Protein AF-A0A1G1TGX8-F1 (afdb_monomer_lite)

Secondary structure (DSSP, 8-state):
--B-EEEEE-S--SSHHHHHHHHHHHHHHHHSPPBS-GGGGHHHHHHHS-TTTEEEEE-SSSEEEEETT-SSEEEEEEETT-

Structure (mmCIF, N/CA/C/O backbone):
data_AF-A0A1G1TGX8-F1
#
_entry.id   AF-A0A1G1TGX8-F1
#
loop_
_atom_site.group_PDB
_atom_site.id
_atom_site.type_symbol
_atom_site.label_atom_id
_atom_site.label_alt_id
_atom_site.label_comp_id
_atom_site.label_asym_id
_atom_site.label_entity_id
_atom_site.label_seq_id
_atom_site.pdbx_PDB_ins_code
_atom_site.Cartn_x
_atom_site.Cartn_y
_atom_site.Cartn_z
_atom_site.occupancy
_atom_site.B_iso_or_equiv
_atom_site.auth_seq_id
_atom_site.auth_comp_id
_atom_site.auth_asym_id
_atom_site.auth_atom_id
_atom_site.pdbx_PDB_model_num
ATOM 1 N N . MET A 1 1 ? 15.251 0.971 -16.243 1.00 78.88 1 MET A N 1
ATOM 2 C CA . MET A 1 1 ? 15.990 1.249 -14.994 1.00 78.88 1 MET A CA 1
ATOM 3 C C . MET A 1 1 ? 15.210 0.588 -13.874 1.00 78.88 1 MET A C 1
ATOM 5 O O . MET A 1 1 ? 13.991 0.610 -13.967 1.00 78.88 1 MET A O 1
ATOM 9 N N . LEU A 1 2 ? 15.866 -0.063 -12.911 1.00 87.56 2 LEU A N 1
ATOM 10 C CA . LEU A 1 2 ? 15.151 -0.597 -11.748 1.00 87.56 2 LEU A CA 1
ATOM 11 C C . LEU A 1 2 ? 14.829 0.558 -10.793 1.00 87.56 2 LEU A C 1
ATOM 13 O O . LEU A 1 2 ? 15.662 1.441 -10.601 1.00 87.56 2 LEU A O 1
ATOM 17 N N . GLN A 1 3 ? 13.624 0.537 -10.245 1.00 89.38 3 GLN A N 1
ATOM 18 C CA . GLN A 1 3 ? 13.047 1.514 -9.337 1.00 89.38 3 GLN A CA 1
ATOM 19 C C . GLN A 1 3 ? 13.168 1.007 -7.906 1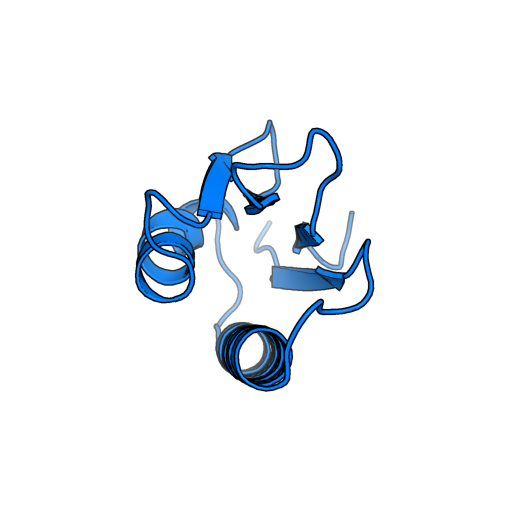.00 89.38 3 GLN A C 1
ATOM 21 O O . GLN A 1 3 ? 12.893 -0.166 -7.636 1.00 89.38 3 GLN A O 1
ATOM 26 N N . LEU A 1 4 ? 13.553 1.882 -6.983 1.00 92.44 4 LEU A N 1
ATOM 27 C CA . LEU A 1 4 ? 13.591 1.552 -5.563 1.00 92.44 4 LEU A CA 1
ATOM 28 C C . LEU A 1 4 ? 12.372 2.195 -4.895 1.00 92.44 4 LEU A C 1
ATOM 30 O O . LEU A 1 4 ? 12.326 3.421 -4.805 1.00 92.44 4 LEU A O 1
ATOM 34 N N . PRO A 1 5 ? 11.372 1.414 -4.459 1.00 94.88 5 PRO A N 1
ATOM 35 C CA . PRO A 1 5 ? 10.142 1.984 -3.938 1.00 94.88 5 PRO A CA 1
ATOM 36 C C . PRO A 1 5 ? 10.374 2.692 -2.594 1.00 94.88 5 PRO A C 1
ATOM 38 O O . PRO A 1 5 ? 11.057 2.178 -1.710 1.00 94.88 5 PRO A O 1
ATOM 41 N N . GLU A 1 6 ? 9.755 3.854 -2.417 1.00 95.12 6 GLU A N 1
ATOM 42 C CA . GLU A 1 6 ? 9.805 4.660 -1.198 1.00 95.12 6 GLU A CA 1
ATOM 43 C C . GLU A 1 6 ? 8.396 5.101 -0.788 1.00 95.12 6 GLU A C 1
ATOM 45 O O . GLU A 1 6 ? 7.593 5.518 -1.628 1.00 95.12 6 GLU A O 1
ATOM 50 N N . LEU A 1 7 ? 8.092 5.018 0.514 1.00 96.94 7 LEU A N 1
ATOM 51 C CA . LEU A 1 7 ? 6.847 5.540 1.075 1.00 96.94 7 LEU A CA 1
ATOM 52 C C . LEU A 1 7 ? 6.987 7.038 1.342 1.00 96.94 7 LEU A C 1
ATOM 54 O O . LEU A 1 7 ? 7.749 7.448 2.216 1.00 96.94 7 LEU A O 1
ATOM 58 N N . ARG A 1 8 ? 6.169 7.845 0.671 1.00 96.31 8 ARG A N 1
ATOM 59 C CA . ARG A 1 8 ? 5.976 9.257 0.994 1.00 96.31 8 ARG A CA 1
ATOM 60 C C . ARG A 1 8 ? 4.631 9.447 1.676 1.00 96.31 8 ARG A C 1
ATOM 62 O O . ARG A 1 8 ? 3.588 9.426 1.024 1.00 96.31 8 ARG A O 1
ATOM 69 N N . GLN A 1 9 ? 4.654 9.634 2.988 1.00 96.00 9 GLN A N 1
ATOM 70 C CA . GLN A 1 9 ? 3.454 9.952 3.752 1.00 96.00 9 GLN A CA 1
ATOM 71 C C . GLN A 1 9 ? 3.066 11.423 3.540 1.00 96.00 9 GLN A C 1
ATOM 73 O O . GLN A 1 9 ? 3.908 12.310 3.659 1.00 96.00 9 GLN A O 1
ATOM 78 N N . GLU A 1 10 ? 1.800 11.675 3.210 1.00 95.69 10 GLU A N 1
ATOM 79 C CA . GLU A 1 10 ? 1.278 13.017 2.903 1.00 95.69 10 GLU A CA 1
ATOM 80 C C . GLU A 1 10 ? 0.334 13.539 3.996 1.00 95.69 10 GLU A C 1
ATOM 82 O O . GLU A 1 10 ? 0.183 14.749 4.148 1.00 95.69 10 GLU A O 1
ATOM 87 N N . GLN A 1 11 ? -0.246 12.646 4.805 1.00 96.31 11 GLN A N 1
ATOM 88 C CA . GLN A 1 11 ? -1.067 12.998 5.964 1.00 96.31 11 GLN A CA 1
ATOM 89 C C . GLN A 1 11 ? -0.665 12.219 7.217 1.00 96.31 11 GLN A C 1
ATOM 91 O O . GLN A 1 11 ? -0.162 11.099 7.147 1.00 96.31 11 GLN A O 1
ATOM 96 N N . THR A 1 12 ? -0.910 12.804 8.389 1.00 94.38 12 THR A N 1
ATOM 97 C CA . THR A 1 12 ? -0.759 12.121 9.682 1.00 94.38 12 THR A CA 1
ATOM 98 C C . THR A 1 12 ? -1.796 11.004 9.808 1.00 94.38 12 THR A C 1
ATOM 100 O O . THR A 1 12 ? -2.933 11.230 9.392 1.00 94.38 12 THR A O 1
ATOM 103 N N . PRO A 1 13 ? -1.466 9.834 10.388 1.00 94.75 13 PRO A N 1
ATOM 104 C CA . PRO A 1 13 ? -2.436 8.765 10.564 1.00 94.75 13 PRO A CA 1
ATOM 105 C C . PRO A 1 13 ? -3.567 9.193 11.511 1.00 94.75 13 PRO A C 1
ATOM 107 O O . PRO A 1 13 ? -3.309 9.857 12.514 1.00 94.75 13 PRO A O 1
ATOM 110 N N . ASN A 1 14 ? -4.805 8.787 11.229 1.00 93.75 14 ASN A N 1
ATOM 111 C CA . ASN A 1 14 ? -5.975 9.144 12.041 1.00 93.75 14 ASN A CA 1
ATOM 112 C C . ASN A 1 14 ? -6.197 8.187 13.221 1.00 93.75 14 ASN A C 1
ATOM 114 O O . ASN A 1 14 ? -7.010 8.471 14.100 1.00 93.75 14 ASN A O 1
ATOM 118 N N . SER A 1 15 ? -5.504 7.046 13.244 1.00 94.81 15 SER A N 1
ATOM 119 C CA . SER A 1 15 ? -5.589 6.078 14.335 1.00 94.81 15 SER A CA 1
ATOM 120 C C . SER A 1 15 ? -4.271 5.319 14.537 1.00 94.81 15 SER A C 1
ATOM 122 O O . SER A 1 15 ? -3.442 5.261 13.618 1.00 94.81 15 SER A O 1
ATOM 124 N N . PRO A 1 16 ? -4.063 4.705 15.717 1.00 96.38 16 PRO A N 1
ATOM 125 C CA . PRO A 1 16 ? -2.918 3.830 15.963 1.00 96.38 16 PRO A CA 1
ATOM 126 C C . PRO A 1 16 ? -2.840 2.641 14.994 1.00 96.38 16 PRO A C 1
ATOM 128 O O . PRO A 1 16 ? -1.749 2.252 14.589 1.00 96.38 16 PRO A O 1
ATOM 131 N N . GLU A 1 17 ? -3.978 2.080 14.581 1.00 95.62 17 GLU A N 1
ATOM 132 C CA . GLU A 1 17 ? -4.035 0.976 13.617 1.00 95.62 17 GLU A CA 1
ATOM 133 C C . GLU A 1 17 ? -3.580 1.423 12.224 1.00 95.62 17 GLU A C 1
ATOM 135 O O . GLU A 1 17 ? -2.846 0.703 11.549 1.00 95.62 17 GLU A O 1
ATOM 140 N N . GLU A 1 18 ? -3.977 2.622 11.790 1.00 96.12 18 GLU A N 1
ATOM 141 C CA . GLU A 1 18 ? -3.505 3.195 10.528 1.00 96.12 18 GLU A CA 1
ATOM 142 C C . GLU A 1 18 ? -1.998 3.484 10.579 1.00 96.12 18 GLU A C 1
ATOM 144 O O . GLU A 1 18 ? -1.277 3.171 9.630 1.00 96.12 18 GLU A O 1
ATOM 149 N N . ALA A 1 19 ? -1.503 4.002 11.708 1.00 97.00 19 ALA A N 1
ATOM 150 C CA . ALA A 1 19 ? -0.074 4.213 11.930 1.00 97.00 19 ALA A CA 1
ATOM 151 C C . ALA A 1 19 ? 0.720 2.894 11.884 1.00 97.00 19 ALA A C 1
ATOM 153 O O . ALA A 1 19 ? 1.796 2.836 11.281 1.00 97.00 19 ALA A O 1
ATOM 154 N N . ALA A 1 20 ? 0.180 1.821 12.469 1.00 97.44 20 ALA A N 1
ATOM 155 C CA . ALA A 1 20 ? 0.783 0.493 12.414 1.00 97.44 20 ALA A CA 1
ATOM 156 C C . ALA A 1 20 ? 0.847 -0.042 10.974 1.00 97.44 20 ALA A C 1
ATOM 158 O O . ALA A 1 20 ? 1.903 -0.501 10.548 1.00 97.44 20 ALA A O 1
ATOM 159 N N . ARG A 1 21 ? -0.229 0.101 10.186 1.00 97.25 21 ARG A N 1
ATOM 160 C CA . ARG A 1 21 ? -0.249 -0.308 8.766 1.00 97.25 21 ARG A CA 1
ATOM 161 C C . ARG A 1 21 ? 0.727 0.487 7.906 1.00 97.25 21 ARG A C 1
ATOM 163 O O . ARG A 1 21 ? 1.370 -0.080 7.028 1.00 97.25 21 ARG A O 1
ATOM 170 N N . LEU A 1 22 ? 0.860 1.793 8.145 1.00 97.69 22 LEU A N 1
ATOM 171 C CA . LEU A 1 22 ? 1.849 2.626 7.452 1.00 97.69 22 LEU A CA 1
ATOM 172 C C . LEU A 1 22 ? 3.281 2.218 7.815 1.00 97.69 22 LEU A C 1
ATOM 174 O O . LEU A 1 22 ? 4.149 2.188 6.945 1.00 97.69 22 LEU A O 1
ATOM 178 N N . THR A 1 23 ? 3.513 1.836 9.072 1.00 97.44 23 THR A N 1
ATOM 179 C CA . THR A 1 23 ? 4.802 1.296 9.523 1.00 97.44 23 THR A CA 1
ATOM 180 C C . THR A 1 23 ? 5.104 -0.051 8.863 1.00 97.44 23 THR A C 1
ATOM 182 O O . THR A 1 23 ? 6.207 -0.248 8.356 1.00 97.44 23 THR A O 1
ATOM 185 N N . GLU A 1 24 ? 4.125 -0.957 8.806 1.00 97.69 24 GLU A N 1
ATOM 186 C CA . GLU A 1 24 ? 4.240 -2.247 8.116 1.00 97.69 24 GLU A CA 1
ATOM 187 C C . GLU A 1 24 ? 4.518 -2.058 6.619 1.00 97.69 24 GLU A C 1
ATOM 189 O O . GLU A 1 24 ? 5.407 -2.704 6.065 1.00 97.69 24 GLU A O 1
ATOM 194 N N . LEU A 1 25 ? 3.834 -1.109 5.971 1.00 97.69 25 LEU A N 1
ATOM 195 C CA . LEU A 1 25 ? 4.095 -0.753 4.580 1.00 97.69 25 LEU A CA 1
ATOM 196 C C . LEU A 1 25 ? 5.526 -0.232 4.396 1.00 97.69 25 LEU A C 1
ATOM 198 O O . LEU A 1 25 ? 6.223 -0.696 3.500 1.00 97.69 25 LEU A O 1
ATOM 202 N N . ALA A 1 26 ? 5.992 0.689 5.243 1.00 96.75 26 ALA A N 1
ATOM 203 C CA . ALA A 1 26 ? 7.356 1.211 5.162 1.00 96.75 26 ALA A CA 1
ATOM 204 C C . ALA A 1 26 ? 8.411 0.098 5.292 1.00 96.75 26 ALA A C 1
ATOM 206 O O . ALA A 1 26 ? 9.375 0.063 4.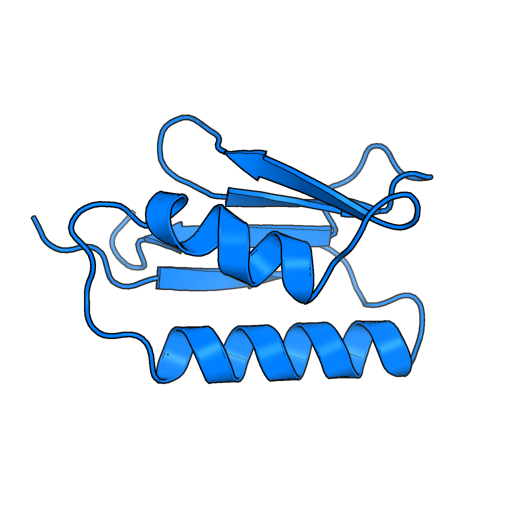526 1.00 96.75 26 ALA A O 1
ATOM 207 N N . GLN A 1 27 ? 8.206 -0.844 6.217 1.00 96.88 27 GLN A N 1
ATOM 208 C CA . GLN A 1 27 ? 9.078 -2.007 6.391 1.00 96.88 27 GLN A CA 1
ATOM 209 C C . GLN A 1 27 ? 9.046 -2.934 5.171 1.00 96.88 27 GLN A C 1
ATOM 211 O O . GLN A 1 27 ? 10.098 -3.357 4.693 1.00 96.88 27 GLN A O 1
ATOM 216 N N . PHE A 1 28 ? 7.858 -3.212 4.633 1.00 96.69 28 PHE A N 1
ATOM 217 C CA . PHE A 1 28 ? 7.697 -4.011 3.421 1.00 96.69 28 PHE A CA 1
ATOM 218 C C . PHE A 1 28 ? 8.457 -3.403 2.234 1.00 96.69 28 PHE A C 1
ATOM 220 O O . PHE A 1 28 ? 9.189 -4.114 1.545 1.00 96.69 28 PHE A O 1
ATOM 227 N N . LEU A 1 29 ? 8.350 -2.087 2.020 1.00 95.81 29 LEU A N 1
ATOM 228 C CA . LEU A 1 29 ? 9.073 -1.404 0.944 1.00 95.81 29 LEU A CA 1
ATOM 229 C C . LEU A 1 29 ? 10.589 -1.432 1.156 1.00 95.81 29 LEU A C 1
ATOM 231 O O . LEU A 1 29 ? 11.323 -1.687 0.207 1.00 95.81 29 LEU A O 1
ATOM 235 N N . ALA A 1 30 ? 11.063 -1.247 2.391 1.00 93.88 30 ALA A N 1
ATOM 236 C CA . ALA A 1 30 ? 12.491 -1.303 2.710 1.00 93.88 30 ALA A CA 1
ATOM 237 C C . ALA A 1 30 ? 13.123 -2.683 2.440 1.00 93.88 30 ALA A C 1
ATOM 239 O O . ALA A 1 30 ? 14.318 -2.768 2.161 1.00 93.88 30 ALA A O 1
ATOM 240 N N . LEU A 1 31 ? 12.331 -3.757 2.519 1.00 94.25 31 LEU A N 1
ATOM 241 C CA . LEU A 1 31 ? 12.758 -5.132 2.232 1.00 94.25 31 LEU A CA 1
ATOM 242 C C . LEU A 1 31 ? 12.506 -5.554 0.776 1.00 94.25 31 LEU A C 1
ATOM 244 O O . LEU A 1 31 ? 12.929 -6.635 0.363 1.00 94.25 31 LEU A O 1
ATOM 248 N N . THR A 1 32 ? 11.810 -4.728 -0.004 1.00 93.75 32 THR A N 1
ATOM 249 C CA . THR A 1 32 ? 11.484 -5.022 -1.398 1.00 93.75 32 THR A CA 1
ATOM 250 C C . THR A 1 32 ? 12.703 -4.761 -2.280 1.00 93.75 32 THR A C 1
ATOM 252 O O . THR A 1 32 ? 13.269 -3.669 -2.282 1.00 93.75 32 THR A O 1
ATOM 255 N N . ALA A 1 33 ? 13.115 -5.771 -3.051 1.00 92.50 33 ALA A N 1
ATOM 256 C CA . ALA A 1 33 ? 14.175 -5.610 -4.042 1.00 92.50 33 ALA A CA 1
ATOM 257 C C . ALA A 1 33 ? 13.769 -4.578 -5.115 1.00 92.50 33 ALA A C 1
ATOM 259 O O . ALA A 1 33 ? 12.576 -4.447 -5.391 1.00 92.50 33 ALA A O 1
ATOM 260 N N . PRO A 1 34 ? 14.723 -3.879 -5.761 1.00 92.94 34 PRO A N 1
ATOM 261 C CA . PRO A 1 34 ? 14.410 -2.954 -6.845 1.00 92.94 34 PRO A CA 1
ATOM 262 C C . PRO A 1 34 ? 13.544 -3.604 -7.932 1.00 92.94 34 PRO A C 1
ATOM 264 O O . PRO A 1 34 ? 13.823 -4.717 -8.381 1.00 92.94 34 PRO A O 1
ATOM 267 N N . LEU A 1 35 ? 12.504 -2.896 -8.364 1.00 93.00 35 LEU A N 1
ATOM 268 C CA . LEU A 1 35 ? 11.475 -3.397 -9.275 1.00 93.00 35 LEU A CA 1
ATOM 269 C C . LEU A 1 35 ? 11.596 -2.746 -10.651 1.00 93.00 35 LEU A C 1
ATOM 271 O O . LEU A 1 35 ? 12.038 -1.607 -10.749 1.00 93.00 35 LEU A O 1
ATOM 275 N N . PRO A 1 36 ? 11.168 -3.404 -11.736 1.00 92.25 36 PRO A N 1
ATOM 276 C CA . PRO A 1 36 ? 11.018 -2.725 -13.021 1.00 92.25 36 PRO A CA 1
ATOM 277 C C . PRO A 1 36 ? 9.926 -1.641 -12.981 1.00 92.25 36 PRO A C 1
ATOM 279 O O . PRO A 1 36 ? 10.055 -0.640 -13.683 1.00 92.25 36 PRO A O 1
ATOM 282 N N . ASP A 1 37 ? 8.887 -1.832 -12.160 1.00 93.12 37 ASP A N 1
ATOM 283 C CA . ASP A 1 37 ? 7.771 -0.902 -11.982 1.00 93.12 37 ASP A CA 1
ATOM 284 C C . ASP A 1 37 ? 7.240 -0.945 -10.537 1.00 93.12 37 ASP A C 1
ATOM 286 O O . ASP A 1 37 ? 6.804 -1.989 -10.050 1.00 93.12 37 ASP A O 1
ATOM 290 N N . VAL A 1 38 ? 7.231 0.191 -9.833 1.00 94.38 38 VAL A N 1
ATOM 291 C CA . VAL A 1 38 ? 6.688 0.283 -8.462 1.00 94.38 38 VAL A CA 1
ATOM 292 C C . VAL A 1 38 ? 5.204 -0.080 -8.380 1.00 94.38 38 VAL A C 1
ATOM 294 O O . VAL A 1 38 ? 4.730 -0.488 -7.319 1.00 94.38 38 VAL A O 1
ATOM 297 N N . ARG A 1 39 ? 4.452 0.034 -9.484 1.00 95.69 39 ARG A N 1
ATOM 298 C CA . ARG A 1 39 ? 3.015 -0.284 -9.542 1.00 95.69 39 ARG A CA 1
ATOM 299 C C . ARG A 1 39 ? 2.733 -1.771 -9.345 1.00 95.69 39 ARG A C 1
ATOM 301 O O . ARG A 1 39 ? 1.620 -2.113 -8.940 1.00 95.69 39 ARG A O 1
ATOM 308 N N . ASP A 1 40 ? 3.734 -2.631 -9.521 1.00 95.19 40 ASP A N 1
ATOM 309 C CA . ASP A 1 40 ? 3.633 -4.067 -9.240 1.00 95.19 40 ASP A CA 1
ATOM 310 C C . ASP A 1 40 ? 3.367 -4.356 -7.752 1.00 95.19 40 ASP A C 1
ATOM 312 O O . ASP A 1 40 ? 2.867 -5.423 -7.396 1.00 95.19 40 ASP A O 1
ATOM 316 N N . LEU A 1 41 ? 3.610 -3.381 -6.866 1.00 95.88 41 LEU A N 1
ATOM 317 C CA . LEU A 1 41 ? 3.303 -3.487 -5.438 1.00 95.88 41 LEU A CA 1
ATOM 318 C C . LEU A 1 41 ? 1.832 -3.217 -5.105 1.00 95.88 41 LEU A C 1
ATOM 320 O O . LEU A 1 41 ? 1.401 -3.514 -3.989 1.00 95.88 41 LEU A O 1
ATOM 324 N N . ALA A 1 42 ? 1.027 -2.707 -6.042 1.00 96.44 42 ALA A N 1
ATOM 325 C CA . ALA A 1 42 ? -0.360 -2.319 -5.776 1.00 96.44 42 ALA A CA 1
ATOM 326 C C . ALA A 1 42 ? -1.228 -3.445 -5.171 1.00 96.44 42 ALA A C 1
ATOM 328 O O . ALA A 1 42 ? -1.997 -3.154 -4.251 1.00 96.44 42 ALA A O 1
ATOM 329 N N . PRO A 1 43 ? -1.115 -4.727 -5.583 1.00 96.25 43 PRO A N 1
ATOM 330 C CA . PRO A 1 43 ? -1.838 -5.819 -4.929 1.00 96.25 43 PRO A CA 1
ATOM 331 C C . PRO A 1 43 ? -1.439 -6.032 -3.461 1.00 96.25 43 PRO A C 1
ATOM 333 O O . PRO A 1 43 ? -2.285 -6.373 -2.638 1.00 96.25 43 PRO A O 1
ATOM 336 N N . ALA A 1 44 ? -0.165 -5.839 -3.104 1.00 96.50 44 ALA A N 1
ATOM 337 C CA . ALA A 1 44 ? 0.280 -5.926 -1.713 1.00 96.50 44 ALA A CA 1
ATOM 338 C C . ALA A 1 44 ? -0.252 -4.744 -0.891 1.00 96.50 44 ALA A C 1
ATOM 340 O O . ALA A 1 44 ? -0.810 -4.949 0.184 1.00 96.50 44 ALA A O 1
ATOM 341 N N . VAL A 1 45 ? -0.187 -3.531 -1.446 1.00 96.94 45 VAL A N 1
ATOM 342 C CA . VAL A 1 45 ? -0.700 -2.316 -0.796 1.00 96.94 45 VAL A CA 1
ATOM 343 C C . VAL A 1 45 ? -2.211 -2.415 -0.548 1.00 96.94 45 VAL A C 1
ATOM 345 O O . VAL A 1 45 ? -2.661 -2.110 0.550 1.00 96.94 45 VAL A O 1
ATOM 348 N N . ARG A 1 46 ? -2.996 -2.934 -1.505 1.00 97.25 46 ARG A N 1
ATOM 349 C CA . ARG A 1 46 ? -4.446 -3.181 -1.338 1.00 97.25 46 ARG A CA 1
ATOM 350 C C . ARG A 1 46 ? -4.782 -4.184 -0.237 1.00 97.25 46 ARG A C 1
ATOM 352 O O . ARG A 1 46 ? -5.844 -4.086 0.365 1.00 97.25 46 ARG A O 1
ATOM 359 N N . ARG A 1 47 ? -3.904 -5.156 0.027 1.00 96.94 47 ARG A N 1
ATOM 360 C CA . ARG A 1 47 ? -4.104 -6.111 1.130 1.00 96.94 47 ARG A CA 1
ATOM 361 C C . ARG A 1 47 ? -3.887 -5.460 2.494 1.00 96.94 47 ARG A C 1
ATOM 363 O O . ARG A 1 47 ? -4.622 -5.775 3.421 1.00 96.94 47 ARG A O 1
ATOM 370 N N . LEU A 1 48 ? -2.920 -4.547 2.602 1.00 96.56 48 LEU A N 1
ATOM 371 C CA . LEU A 1 48 ? -2.664 -3.781 3.828 1.00 96.56 48 LEU A CA 1
ATOM 372 C C . LEU A 1 48 ? -3.708 -2.677 4.058 1.00 96.56 48 LEU A C 1
ATOM 374 O O . LEU A 1 48 ? -4.081 -2.400 5.196 1.00 96.56 48 LEU A O 1
ATOM 378 N N . PHE A 1 49 ? -4.214 -2.080 2.977 1.00 96.75 49 PHE A N 1
ATOM 379 C CA . PHE A 1 49 ? -5.203 -1.003 2.992 1.00 96.75 49 PHE A CA 1
ATOM 380 C C . PHE A 1 49 ? -6.442 -1.402 2.177 1.00 96.75 49 PHE A C 1
ATOM 382 O O . PHE A 1 49 ? -6.587 -0.973 1.029 1.00 96.75 49 PHE A O 1
ATOM 389 N N . PRO A 1 50 ? -7.321 -2.249 2.743 1.00 95.56 50 PRO A N 1
ATOM 390 C CA . PRO A 1 50 ? -8.466 -2.780 2.019 1.00 95.56 50 PRO A CA 1
ATOM 391 C C . PRO A 1 50 ? -9.629 -1.785 1.919 1.00 95.56 50 PRO A C 1
ATOM 393 O O . PRO A 1 50 ? -9.878 -0.962 2.809 1.00 95.56 50 PRO A O 1
ATOM 396 N N . GLU A 1 51 ? -10.400 -1.935 0.845 1.00 93.62 51 GLU A N 1
ATOM 397 C CA . GLU A 1 51 ? -11.732 -1.349 0.711 1.00 93.62 51 GLU A CA 1
ATOM 398 C C . GLU A 1 51 ? -12.697 -1.921 1.776 1.00 93.62 51 GLU A C 1
ATOM 400 O O . GLU A 1 51 ? -12.523 -3.058 2.225 1.00 93.62 51 GLU A O 1
ATOM 405 N N . PRO A 1 52 ? -13.727 -1.162 2.199 1.00 94.56 52 PRO A N 1
ATOM 406 C CA . PRO A 1 52 ? -14.088 0.175 1.725 1.00 94.56 52 PRO A CA 1
ATOM 407 C C . PRO A 1 52 ? -13.381 1.308 2.481 1.00 94.56 52 PRO A C 1
ATOM 409 O O . PRO A 1 52 ? -13.645 2.467 2.197 1.00 94.56 52 PRO A O 1
ATOM 412 N N . ALA A 1 53 ? -12.526 1.014 3.465 1.00 95.12 53 ALA A N 1
ATOM 413 C CA . ALA A 1 53 ? -11.910 2.049 4.300 1.00 95.12 53 ALA A CA 1
ATOM 414 C C . ALA A 1 53 ? -10.847 2.863 3.540 1.00 95.12 53 ALA A C 1
ATOM 416 O O . ALA A 1 53 ? -10.680 4.060 3.789 1.00 95.12 53 ALA A O 1
ATOM 417 N N . TYR A 1 54 ? -10.161 2.223 2.593 1.00 97.12 54 TYR A N 1
ATOM 418 C CA . TYR A 1 54 ? -9.084 2.815 1.813 1.00 97.12 54 TYR A CA 1
ATOM 419 C C . TYR A 1 54 ? -9.280 2.585 0.324 1.00 97.12 54 TYR A C 1
ATOM 421 O O . TYR A 1 54 ? -9.821 1.566 -0.096 1.00 97.12 54 TYR A O 1
ATOM 429 N N . LEU A 1 55 ? -8.783 3.529 -0.468 1.00 97.06 55 LEU A N 1
ATOM 430 C CA . LEU A 1 55 ? -8.703 3.427 -1.917 1.00 97.06 55 LEU A CA 1
ATOM 431 C C . LEU A 1 55 ? -7.234 3.437 -2.324 1.00 97.06 55 LEU A C 1
ATOM 433 O O . LEU A 1 55 ? -6.473 4.322 -1.925 1.00 97.06 55 LEU A O 1
ATOM 437 N N . VAL A 1 56 ? -6.847 2.456 -3.135 1.00 97.12 56 VAL A N 1
ATOM 438 C CA . VAL A 1 56 ? -5.478 2.300 -3.635 1.00 97.12 56 VAL A CA 1
ATOM 439 C C . VAL A 1 56 ? -5.501 2.182 -5.149 1.00 97.12 56 VAL A C 1
ATOM 441 O O . VAL A 1 56 ? -6.070 1.238 -5.716 1.00 97.12 56 VAL A O 1
ATOM 444 N N . GLY A 1 57 ? -4.809 3.098 -5.814 1.00 95.75 57 GLY A N 1
ATOM 445 C CA . GLY A 1 57 ? -4.697 3.105 -7.265 1.00 95.75 57 GLY A CA 1
ATOM 446 C C . GLY A 1 57 ? -3.292 3.410 -7.751 1.00 95.75 57 GLY A C 1
ATOM 447 O O . GLY A 1 57 ? -2.411 3.814 -6.995 1.00 95.75 57 GLY A O 1
ATOM 448 N N . CYS A 1 58 ? -3.091 3.194 -9.046 1.00 96.31 58 CYS A N 1
ATOM 449 C CA . CYS A 1 58 ? -1.832 3.473 -9.718 1.00 96.31 58 CYS A CA 1
ATOM 450 C C . CYS A 1 58 ? -1.968 4.775 -10.513 1.00 96.31 58 CYS A C 1
ATOM 452 O O . CYS A 1 58 ? -2.900 4.931 -11.301 1.00 96.31 58 CYS A O 1
ATOM 454 N N . GLY A 1 59 ? -1.043 5.708 -10.307 1.00 89.69 59 GLY A N 1
ATOM 455 C CA . GLY A 1 59 ? -0.804 6.825 -11.215 1.00 89.69 59 GLY A CA 1
ATOM 456 C C . GLY A 1 59 ? 0.093 6.411 -12.388 1.00 89.69 59 GLY A C 1
ATOM 457 O O . GLY A 1 59 ? 0.339 5.227 -12.625 1.00 89.69 59 GLY A O 1
ATOM 458 N N . GLY A 1 60 ? 0.626 7.400 -13.111 1.00 87.12 60 GLY A N 1
ATOM 459 C CA . GLY A 1 60 ? 1.531 7.152 -14.242 1.00 87.12 60 GLY A CA 1
ATOM 460 C C . GLY A 1 60 ? 2.801 6.377 -13.858 1.00 87.12 60 GLY A C 1
ATOM 461 O O . GLY A 1 60 ? 3.207 5.488 -14.599 1.00 87.12 60 GLY A O 1
ATOM 462 N N . SER A 1 61 ? 3.378 6.671 -12.688 1.00 90.31 61 SER A N 1
ATOM 463 C CA . SER A 1 61 ? 4.654 6.106 -12.208 1.00 90.31 61 SER A CA 1
ATOM 464 C C . SER A 1 61 ? 4.707 5.858 -10.690 1.00 90.31 61 SER A C 1
ATOM 466 O O . SER A 1 61 ? 5.787 5.709 -10.128 1.00 90.31 61 SER A O 1
ATOM 468 N N . HIS A 1 62 ? 3.560 5.868 -10.008 1.00 95.25 62 HIS A N 1
ATOM 469 C CA . HIS A 1 62 ? 3.470 5.740 -8.550 1.00 95.25 62 HIS A CA 1
ATOM 470 C C . HIS A 1 62 ? 2.184 5.025 -8.142 1.00 95.25 62 HIS A C 1
ATOM 472 O O . HIS A 1 62 ? 1.244 4.918 -8.933 1.00 95.25 62 HIS A O 1
ATOM 478 N N . ILE A 1 63 ? 2.117 4.587 -6.890 1.00 97.50 63 ILE A N 1
ATOM 479 C CA . ILE A 1 63 ? 0.875 4.154 -6.243 1.00 97.50 63 ILE A CA 1
ATOM 480 C C . ILE A 1 63 ? 0.423 5.278 -5.317 1.00 97.50 63 ILE A C 1
ATOM 482 O O . ILE A 1 63 ? 1.240 5.867 -4.614 1.00 97.50 63 ILE A O 1
ATOM 486 N N . TRP A 1 64 ? -0.868 5.581 -5.305 1.00 97.19 64 TRP A N 1
ATOM 487 C CA . TRP A 1 64 ? -1.476 6.492 -4.341 1.00 97.19 64 TRP A CA 1
ATOM 488 C C . TRP A 1 64 ? -2.398 5.720 -3.397 1.00 97.19 64 TRP A C 1
ATOM 490 O O . TRP A 1 64 ? -3.004 4.714 -3.776 1.00 97.19 64 TRP A O 1
ATOM 500 N N . LEU A 1 65 ? -2.507 6.213 -2.166 1.00 97.12 65 LEU A N 1
ATOM 501 C CA . LEU A 1 65 ? -3.363 5.694 -1.105 1.00 97.12 65 LEU A CA 1
ATOM 502 C C . LEU A 1 65 ? -4.224 6.839 -0.565 1.00 97.12 65 LEU A C 1
ATOM 504 O O . LEU A 1 65 ? -3.696 7.877 -0.171 1.00 97.12 65 LEU A O 1
ATOM 508 N N . HIS A 1 66 ? -5.538 6.644 -0.517 1.00 96.31 66 HIS A N 1
ATOM 509 C CA . HIS A 1 66 ? -6.505 7.552 0.102 1.00 96.31 66 HIS A CA 1
ATOM 510 C C . HIS A 1 66 ? -7.298 6.822 1.182 1.00 96.31 66 HIS A C 1
ATOM 512 O O . HIS A 1 66 ? -7.563 5.624 1.068 1.00 96.31 66 HIS A O 1
ATOM 518 N N . ARG A 1 67 ? -7.759 7.568 2.185 1.00 96.31 67 ARG A N 1
ATOM 519 C CA . ARG A 1 67 ? -8.909 7.142 2.989 1.00 96.31 67 ARG A CA 1
ATOM 520 C C . ARG A 1 67 ? -10.159 7.358 2.146 1.00 96.31 67 ARG A C 1
ATOM 522 O O . ARG A 1 67 ? -10.302 8.415 1.543 1.00 96.31 67 ARG A O 1
ATOM 529 N N . ALA A 1 68 ? -11.076 6.400 2.105 1.00 94.00 68 ALA A N 1
ATOM 530 C CA . ALA A 1 68 ? -12.247 6.501 1.228 1.00 94.00 68 ALA A CA 1
ATOM 531 C C . ALA A 1 68 ? -13.173 7.684 1.569 1.00 94.00 68 ALA A C 1
ATOM 533 O O . ALA A 1 68 ? -13.878 8.187 0.700 1.00 94.00 68 ALA A O 1
ATOM 534 N N . ALA A 1 69 ? -13.149 8.143 2.823 1.00 92.56 69 ALA A N 1
ATOM 535 C CA . ALA A 1 69 ? -13.912 9.301 3.283 1.00 92.56 69 ALA A CA 1
ATOM 536 C C . ALA A 1 69 ? -13.251 10.657 2.956 1.00 92.56 69 ALA A C 1
ATOM 538 O O . ALA A 1 69 ? -13.846 11.697 3.231 1.00 92.56 69 ALA A O 1
ATOM 539 N N . GLU A 1 70 ? -12.033 10.673 2.401 1.00 92.00 70 GLU A N 1
ATOM 540 C CA . GLU A 1 70 ? -11.243 11.891 2.214 1.00 92.00 70 GLU A CA 1
ATOM 541 C C . GLU A 1 70 ? -10.734 12.047 0.774 1.00 92.00 70 GLU A C 1
ATOM 543 O O . GLU A 1 70 ? -10.198 11.129 0.152 1.00 92.00 70 GLU A O 1
ATOM 548 N N . SER A 1 71 ? -10.819 13.272 0.255 1.00 86.50 71 SER A N 1
ATOM 549 C CA . SER A 1 71 ? -10.276 13.613 -1.066 1.00 86.50 71 SER A CA 1
ATOM 550 C C . SER A 1 71 ? -8.753 13.756 -1.075 1.00 86.50 71 SER A C 1
ATOM 552 O O . SER A 1 71 ? -8.157 13.809 -2.147 1.00 86.50 71 SER A O 1
ATOM 554 N N . ALA A 1 72 ? -8.115 13.852 0.094 1.00 91.94 72 ALA A N 1
ATOM 555 C CA . ALA A 1 72 ? -6.669 13.985 0.217 1.00 91.94 72 ALA A CA 1
ATOM 556 C C . ALA A 1 72 ? -5.986 12.610 0.300 1.00 91.94 72 ALA A C 1
ATOM 558 O O . ALA A 1 72 ? -6.515 11.656 0.874 1.00 91.94 72 ALA A O 1
ATOM 559 N N . ARG A 1 73 ? -4.783 12.515 -0.274 1.00 94.75 73 ARG A N 1
ATOM 560 C CA . ARG A 1 73 ? -3.948 11.309 -0.218 1.00 94.75 73 ARG A CA 1
ATOM 561 C C . ARG A 1 73 ? -3.412 11.124 1.187 1.00 94.75 73 ARG A C 1
ATOM 563 O O . ARG A 1 73 ? -2.932 12.072 1.796 1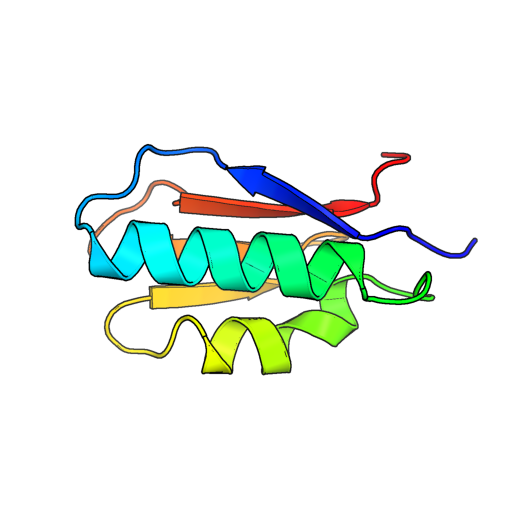.00 94.75 73 ARG A O 1
ATOM 570 N N . LEU A 1 74 ? -3.466 9.904 1.695 1.00 96.88 74 LEU A N 1
ATOM 571 C CA . LEU A 1 74 ? -2.772 9.532 2.921 1.00 96.88 74 LEU A CA 1
ATOM 572 C C . LEU A 1 74 ? -1.268 9.385 2.660 1.00 96.88 74 LEU A C 1
ATOM 574 O O . LEU A 1 74 ? -0.445 9.896 3.419 1.00 96.88 74 LEU A O 1
ATOM 578 N N . ALA A 1 75 ? -0.911 8.694 1.575 1.00 97.38 75 ALA A N 1
ATOM 579 C CA . ALA A 1 75 ? 0.472 8.453 1.186 1.00 97.38 75 ALA A CA 1
ATOM 580 C C . ALA A 1 75 ? 0.593 8.113 -0.307 1.00 97.38 75 ALA A C 1
ATOM 582 O O . ALA A 1 75 ? -0.386 7.749 -0.966 1.00 97.38 75 ALA A O 1
ATOM 583 N N . CYS A 1 76 ? 1.819 8.172 -0.818 1.00 97.25 76 CYS A N 1
ATOM 584 C CA . CYS A 1 76 ? 2.200 7.646 -2.123 1.00 97.25 76 CYS A CA 1
ATOM 585 C C . CYS A 1 76 ? 3.385 6.680 -1.991 1.00 97.25 76 CYS A C 1
ATOM 587 O O . CYS A 1 76 ? 4.245 6.872 -1.135 1.00 97.25 7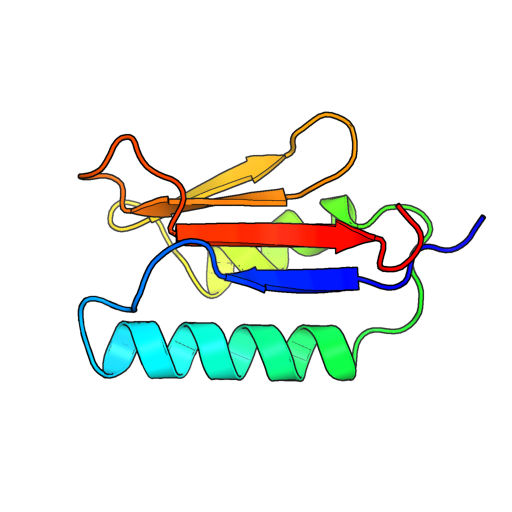6 CYS A O 1
ATOM 589 N N . ILE A 1 77 ? 3.458 5.685 -2.876 1.00 97.00 77 ILE A N 1
ATOM 590 C CA . ILE A 1 77 ? 4.672 4.900 -3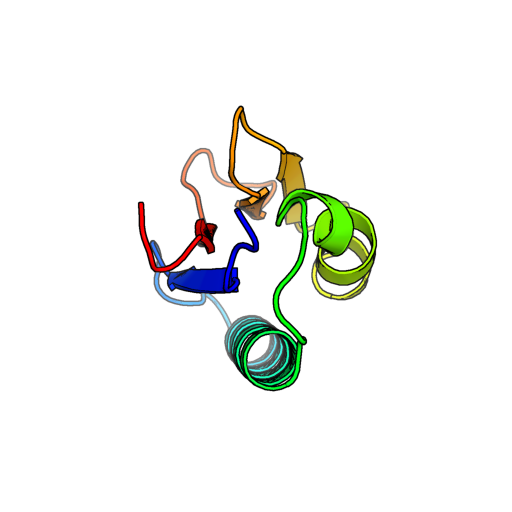.117 1.00 97.00 77 ILE A CA 1
ATOM 591 C C . ILE A 1 77 ? 5.266 5.355 -4.444 1.00 97.00 77 ILE A C 1
ATOM 593 O O . ILE A 1 77 ? 4.616 5.227 -5.485 1.00 97.00 77 ILE A O 1
ATOM 597 N N . ILE A 1 78 ? 6.479 5.892 -4.395 1.00 94.94 78 ILE A N 1
ATOM 598 C CA . ILE A 1 78 ? 7.204 6.453 -5.5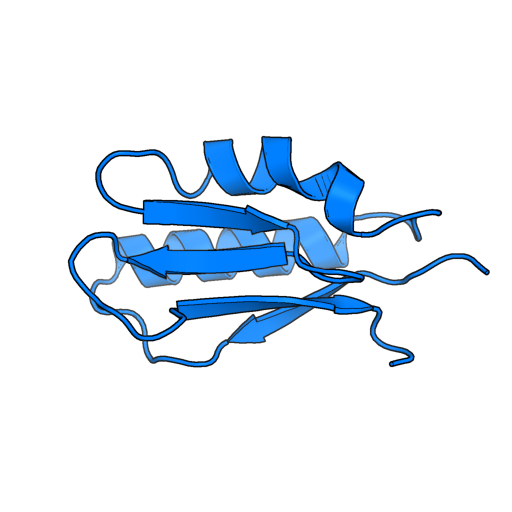42 1.00 94.94 78 ILE A CA 1
ATOM 599 C C . ILE A 1 78 ? 8.532 5.722 -5.740 1.00 94.94 78 ILE A C 1
ATOM 601 O O . ILE A 1 78 ? 8.982 5.001 -4.856 1.00 94.94 78 ILE A O 1
ATOM 605 N N . ASP A 1 79 ? 9.159 5.898 -6.898 1.00 92.31 79 ASP A N 1
ATOM 606 C CA . ASP A 1 79 ? 10.563 5.528 -7.076 1.00 92.31 79 ASP A CA 1
ATOM 607 C C . ASP A 1 79 ? 11.449 6.582 -6.399 1.00 92.31 79 ASP A C 1
ATOM 609 O O . ASP A 1 79 ? 11.305 7.770 -6.681 1.00 92.31 79 ASP A O 1
ATOM 613 N N . ARG A 1 80 ? 12.377 6.158 -5.536 1.00 82.25 80 ARG A N 1
ATOM 614 C CA . ARG A 1 80 ? 13.307 7.021 -4.785 1.00 82.25 80 ARG A CA 1
ATOM 615 C C . ARG A 1 80 ? 14.143 7.947 -5.681 1.00 82.25 80 ARG A C 1
ATOM 617 O O . ARG A 1 80 ? 14.689 8.939 -5.209 1.00 82.25 80 ARG A O 1
ATOM 624 N N . HIS A 1 81 ? 14.305 7.594 -6.955 1.00 73.75 81 HIS A N 1
ATOM 625 C CA . HIS A 1 81 ? 15.106 8.344 -7.924 1.00 73.75 81 HIS A CA 1
ATOM 626 C C . HIS A 1 81 ? 14.305 9.343 -8.783 1.00 73.75 81 HIS A C 1
ATOM 628 O O . HIS A 1 81 ? 14.896 9.934 -9.690 1.00 73.75 81 HIS A O 1
ATOM 634 N N . GLN A 1 82 ? 12.998 9.513 -8.537 1.00 60.09 82 GLN A N 1
ATOM 635 C CA . GLN A 1 82 ? 12.142 10.497 -9.225 1.00 60.09 82 GLN A CA 1
ATOM 636 C C . GLN A 1 82 ? 12.096 11.862 -8.538 1.00 60.09 82 GLN A C 1
ATOM 638 O O . GLN A 1 82 ? 12.236 11.926 -7.298 1.00 60.09 82 GLN A O 1
#

Foldseek 3Di:
DFFQKAKFFDDDDPDPLSVVLSVVVRVVSVPDDTHPAQCVCQVVNCVSVPPPQKDWDDDPRKIWIDGNVDPDTRIIIHGPVD

Radius of gyration: 11.91 Å; chains: 1; bounding box: 30×20×31 Å

pLDDT: mean 93.98, std 5.52, range [60.09, 97.69]

Sequence (82 aa):
MLQLPELRQEQTPNSPEEAARLTELAQFLALTAPLPDVRDLAPAVRRLFPEPAYLVGCGGSHIWLHRAAESARLACIIDRHQ

Organism: NCBI:txid1908235